Protein AF-A0A1W9P4R7-F1 (afdb_monomer_lite)

Secondary structure (DSSP, 8-state):
----SSHHHHHHHHHHHHHHHHHTS---SSHHHHHHHHHHHHHHHHHHHHHHHHHHHHHHHHHHH--SSHHHHHHHHHHHHHHHHHHHHHH--

Sequence (93 aa):
MRITPILFPLQYILKRQKRRWVMSEVSPSSKNFFYYLGLVSQVGFTMALSILIFLLIGVFLDRKIGSKGIIIFLFSLLGIGAGFFSCYRLLTK

Foldseek 3Di:
DDPPPPCVVVVVVVVVVVVVVVVVVPDPDDVVVVVVVVVCCVLVVVLVVQLVVLQVCQVVVCVVVVDPCPSNVVSNVVSVVSNVVSVCVVVVD

pLDDT: mean 72.4, std 9.7, range [46.97, 87.25]

Structure (mmCIF, N/CA/C/O backbone):
data_AF-A0A1W9P4R7-F1
#
_entry.id   AF-A0A1W9P4R7-F1
#
loop_
_atom_site.group_PDB
_atom_site.id
_atom_site.type_symbol
_atom_site.label_atom_id
_atom_site.label_alt_id
_atom_site.label_comp_id
_atom_site.label_asym_id
_atom_site.label_entity_id
_atom_site.label_seq_id
_atom_site.pdbx_PDB_ins_code
_atom_site.Cartn_x
_atom_site.Cartn_y
_atom_site.Cartn_z
_atom_site.occupancy
_atom_site.B_iso_or_equiv
_atom_site.auth_seq_id
_atom_site.auth_comp_id
_atom_site.auth_asym_id
_atom_site.auth_atom_id
_atom_site.pdbx_PDB_model_num
ATOM 1 N N . MET A 1 1 ? 57.225 7.207 -16.962 1.00 46.97 1 MET A N 1
ATOM 2 C CA . MET A 1 1 ? 56.559 8.217 -17.815 1.00 46.97 1 MET A CA 1
ATOM 3 C C . MET A 1 1 ? 55.656 7.502 -18.819 1.00 46.97 1 MET A C 1
ATOM 5 O O . MET A 1 1 ? 56.106 6.596 -19.497 1.00 46.97 1 MET A O 1
ATOM 9 N N . ARG A 1 2 ? 54.370 7.868 -18.778 1.00 51.06 2 ARG A N 1
ATOM 10 C CA . ARG A 1 2 ? 53.175 7.483 -19.561 1.00 51.06 2 ARG A CA 1
ATOM 11 C C . ARG A 1 2 ? 53.332 6.603 -20.821 1.00 51.06 2 ARG A C 1
ATOM 13 O O . ARG A 1 2 ? 53.760 7.084 -21.860 1.00 51.06 2 ARG A O 1
ATOM 20 N N . ILE A 1 3 ? 52.765 5.391 -20.762 1.00 58.59 3 ILE A N 1
ATOM 21 C CA . ILE A 1 3 ? 52.474 4.515 -21.924 1.00 58.59 3 ILE A CA 1
ATOM 22 C C . ILE A 1 3 ? 50.950 4.513 -22.233 1.00 58.59 3 ILE A C 1
ATOM 24 O O . ILE A 1 3 ? 50.383 3.559 -22.751 1.00 58.59 3 ILE A O 1
ATOM 28 N N . THR A 1 4 ? 50.231 5.594 -21.901 1.00 60.44 4 THR A N 1
ATOM 29 C CA . THR A 1 4 ? 48.757 5.674 -21.996 1.00 60.44 4 THR A CA 1
ATOM 30 C C . THR A 1 4 ? 48.152 6.480 -23.170 1.00 60.44 4 THR A C 1
ATOM 32 O O . THR A 1 4 ? 47.008 6.904 -23.013 1.00 60.44 4 THR A O 1
ATOM 35 N N . PRO A 1 5 ? 48.797 6.748 -24.330 1.00 61.91 5 PRO A N 1
ATOM 36 C CA . PRO A 1 5 ? 48.092 7.450 -25.411 1.00 61.91 5 PRO A CA 1
ATOM 37 C C . PRO A 1 5 ? 47.257 6.519 -26.315 1.00 61.91 5 PRO A C 1
ATOM 39 O O . PRO A 1 5 ? 46.265 6.960 -26.884 1.00 61.91 5 PRO A O 1
ATOM 42 N N . ILE A 1 6 ? 47.596 5.226 -26.420 1.00 62.91 6 ILE A N 1
ATOM 43 C CA . ILE A 1 6 ? 47.001 4.306 -27.418 1.00 62.91 6 ILE A CA 1
ATOM 44 C C . ILE A 1 6 ? 45.796 3.500 -26.901 1.00 62.91 6 ILE A C 1
ATOM 46 O O . ILE A 1 6 ? 44.934 3.116 -27.688 1.00 62.91 6 ILE A O 1
ATOM 50 N N . LEU A 1 7 ? 45.653 3.302 -25.585 1.00 62.59 7 LEU A N 1
ATOM 51 C CA . LEU A 1 7 ? 44.463 2.643 -25.012 1.00 62.59 7 LEU A CA 1
ATOM 52 C C . LEU A 1 7 ? 43.228 3.558 -24.929 1.00 62.59 7 LEU A C 1
ATOM 54 O O . LEU A 1 7 ? 42.114 3.073 -24.719 1.00 62.59 7 LEU A O 1
ATOM 58 N N . PHE A 1 8 ? 43.413 4.870 -25.088 1.00 68.56 8 PHE A N 1
ATOM 59 C CA . PHE A 1 8 ? 42.349 5.871 -24.991 1.00 68.56 8 PHE A CA 1
ATOM 60 C C . PHE A 1 8 ? 41.195 5.650 -25.994 1.00 68.56 8 PHE A C 1
ATOM 62 O O . PHE A 1 8 ? 40.037 5.621 -25.564 1.00 68.56 8 PHE A O 1
ATOM 69 N N . PRO A 1 9 ? 41.446 5.413 -27.301 1.00 71.81 9 PRO A N 1
ATOM 70 C CA . PRO A 1 9 ? 40.372 5.114 -28.252 1.00 71.81 9 PRO A CA 1
ATOM 71 C C . PRO A 1 9 ? 39.676 3.775 -27.966 1.00 71.81 9 PRO A C 1
ATOM 73 O O . PRO A 1 9 ? 38.464 3.659 -28.151 1.00 71.81 9 PRO A O 1
ATOM 76 N N . LEU A 1 10 ? 40.399 2.771 -27.458 1.00 69.50 10 LEU A N 1
ATOM 77 C CA . LEU A 1 10 ? 39.834 1.444 -27.205 1.00 69.50 10 LEU A CA 1
ATOM 78 C C . LEU A 1 10 ? 38.869 1.453 -26.009 1.00 69.50 10 LEU A C 1
ATOM 80 O O . LEU A 1 10 ? 37.782 0.880 -26.083 1.00 69.50 10 LEU A O 1
ATOM 84 N N . GLN A 1 11 ? 39.207 2.175 -24.935 1.00 72.56 11 GLN A N 1
ATOM 85 C CA . GLN A 1 11 ? 38.293 2.376 -23.805 1.00 72.56 11 GLN A CA 1
ATOM 86 C C . GLN A 1 11 ? 37.031 3.145 -24.217 1.00 72.56 11 GLN A C 1
ATOM 88 O O . GLN A 1 11 ? 35.936 2.832 -23.743 1.00 72.56 11 GLN A O 1
ATOM 93 N N . TYR A 1 12 ? 37.159 4.109 -25.134 1.00 74.19 12 TYR A N 1
ATOM 94 C CA . TYR A 1 12 ? 36.020 4.852 -25.673 1.00 74.19 12 TYR A CA 1
ATOM 95 C C . TYR A 1 12 ? 35.052 3.938 -26.442 1.00 74.19 12 TYR A C 1
ATOM 97 O O . TYR A 1 12 ? 33.839 3.968 -26.211 1.00 74.19 12 TYR A O 1
ATOM 105 N N . ILE A 1 13 ? 35.584 3.059 -27.296 1.00 74.50 13 ILE A N 1
ATOM 106 C CA . ILE A 1 13 ? 34.793 2.112 -28.094 1.00 74.50 13 ILE A CA 1
ATOM 107 C C . ILE A 1 13 ? 34.139 1.042 -27.203 1.00 74.50 13 ILE A C 1
ATOM 109 O O . ILE A 1 13 ? 32.943 0.771 -27.345 1.00 74.50 13 ILE A O 1
ATOM 113 N N . LEU A 1 14 ? 34.869 0.489 -26.228 1.00 78.06 14 LEU A N 1
ATOM 114 C CA . LEU A 1 14 ? 34.344 -0.532 -25.312 1.00 78.06 14 LEU A CA 1
ATOM 115 C C . LEU A 1 14 ? 33.254 0.016 -24.378 1.00 78.06 14 LEU A C 1
ATOM 117 O O . LEU A 1 14 ? 32.237 -0.644 -24.153 1.00 78.06 14 LEU A O 1
ATOM 121 N N . LYS A 1 15 ? 33.393 1.256 -23.890 1.00 70.50 15 LYS A N 1
ATOM 122 C CA . LYS A 1 15 ? 32.358 1.911 -23.068 1.00 70.50 15 LYS A CA 1
ATOM 123 C C . LYS A 1 15 ? 31.081 2.181 -23.872 1.00 70.50 15 LYS A C 1
ATOM 125 O O . LYS A 1 15 ? 29.980 2.096 -23.326 1.00 70.50 15 LYS A O 1
ATOM 130 N N . ARG A 1 16 ? 31.216 2.460 -25.174 1.00 72.06 16 ARG A N 1
ATOM 131 C CA . ARG A 1 16 ? 30.088 2.649 -26.099 1.00 72.06 16 ARG A CA 1
ATOM 132 C C . ARG A 1 16 ? 29.371 1.333 -26.409 1.00 72.06 16 ARG A C 1
ATOM 134 O O . ARG A 1 16 ? 28.146 1.317 -26.463 1.00 72.06 16 ARG A O 1
ATOM 141 N N . GLN A 1 17 ? 30.118 0.239 -26.552 1.00 74.00 17 GLN A N 1
ATOM 142 C CA . GLN A 1 17 ? 29.572 -1.110 -26.714 1.00 74.00 17 GLN A CA 1
ATOM 143 C C . GLN A 1 17 ? 28.788 -1.540 -25.469 1.00 74.00 17 GLN A C 1
ATOM 145 O O . GLN A 1 17 ? 27.605 -1.835 -25.585 1.00 74.00 17 GLN A O 1
ATOM 150 N N . LYS A 1 18 ? 29.374 -1.455 -24.265 1.00 66.25 18 LYS A N 1
ATOM 151 C CA . LYS A 1 18 ? 28.699 -1.841 -23.009 1.00 66.25 18 LYS A CA 1
ATOM 152 C C . LYS A 1 18 ? 27.367 -1.111 -22.791 1.00 66.25 18 LYS A C 1
ATOM 154 O O . LYS A 1 18 ? 26.389 -1.740 -22.409 1.00 66.25 18 LYS A O 1
ATOM 159 N N . ARG A 1 19 ? 27.291 0.193 -23.097 1.00 59.19 19 ARG A N 1
ATOM 160 C CA . ARG A 1 19 ? 26.021 0.946 -23.034 1.00 59.19 19 ARG A CA 1
ATOM 161 C C . ARG A 1 19 ? 24.981 0.471 -24.049 1.00 59.19 19 ARG A C 1
ATOM 163 O O . ARG A 1 19 ? 23.794 0.561 -23.769 1.00 59.19 19 ARG A O 1
ATOM 170 N N . ARG A 1 20 ? 25.411 -0.024 -25.210 1.00 63.62 20 ARG A N 1
ATOM 171 C CA . ARG A 1 20 ? 24.518 -0.519 -26.263 1.00 63.62 20 ARG A CA 1
ATOM 172 C C . ARG A 1 20 ? 23.869 -1.852 -25.882 1.00 63.62 20 ARG A C 1
ATOM 174 O O . ARG A 1 20 ? 22.682 -2.003 -26.129 1.00 63.62 20 ARG A O 1
ATOM 181 N N . TRP A 1 21 ? 24.608 -2.738 -25.209 1.00 58.28 21 TRP A N 1
ATOM 182 C CA . TRP A 1 21 ? 24.081 -4.004 -24.675 1.00 58.28 21 TRP A CA 1
ATOM 183 C C . TRP A 1 21 ? 23.079 -3.804 -23.524 1.00 58.28 21 TRP A C 1
ATOM 185 O O . TRP A 1 21 ? 22.111 -4.546 -23.423 1.00 58.28 21 TRP A O 1
ATOM 195 N N . VAL A 1 22 ? 23.252 -2.759 -22.703 1.00 64.38 22 VAL A N 1
ATOM 196 C CA . VAL A 1 22 ? 22.280 -2.387 -21.651 1.00 64.38 22 VAL A CA 1
ATOM 197 C C . VAL A 1 22 ? 20.984 -1.828 -22.253 1.00 64.38 22 VAL A C 1
ATOM 199 O O . VAL A 1 22 ? 19.900 -2.051 -21.724 1.00 64.38 22 VAL A O 1
ATOM 202 N N . MET A 1 23 ? 21.076 -1.131 -23.390 1.00 60.75 23 MET A N 1
ATOM 203 C CA . MET A 1 23 ? 19.911 -0.577 -24.089 1.00 60.75 23 MET A CA 1
ATOM 204 C C . MET A 1 23 ? 19.099 -1.636 -24.854 1.00 60.75 23 MET A C 1
ATOM 206 O O . MET A 1 23 ? 17.942 -1.387 -25.167 1.00 60.75 23 MET A O 1
ATOM 210 N N . SER A 1 24 ? 19.678 -2.800 -25.173 1.00 60.78 24 SER A N 1
ATOM 211 C CA . SER A 1 24 ? 18.980 -3.894 -25.872 1.00 60.78 24 SER A CA 1
ATOM 212 C C . SER A 1 24 ? 18.152 -4.800 -24.955 1.00 60.78 24 SER A C 1
ATOM 214 O O . SER A 1 24 ? 17.393 -5.625 -25.450 1.00 60.78 24 SER A O 1
ATOM 216 N N . GLU A 1 25 ? 18.271 -4.651 -23.633 1.00 61.78 25 GLU A N 1
ATOM 217 C CA . GLU A 1 25 ? 17.534 -5.464 -22.653 1.00 61.78 25 GLU A CA 1
ATOM 218 C C . GLU A 1 25 ? 16.164 -4.860 -22.281 1.00 61.78 25 GLU A C 1
ATOM 220 O O . GLU A 1 25 ? 15.282 -5.548 -21.768 1.00 61.78 25 GLU A O 1
ATOM 225 N N . VAL A 1 26 ? 15.924 -3.591 -22.635 1.00 63.03 26 VAL A N 1
ATOM 226 C CA . VAL A 1 26 ? 14.608 -2.941 -22.532 1.00 63.03 26 VAL A CA 1
ATOM 227 C C . VAL A 1 26 ? 13.743 -3.266 -23.753 1.00 63.03 26 VAL A C 1
ATOM 229 O O . VAL A 1 26 ? 13.500 -2.438 -24.624 1.00 63.03 26 VAL A O 1
ATOM 232 N N . SER A 1 27 ? 13.277 -4.513 -23.811 1.00 51.09 27 SER A N 1
ATOM 233 C CA . SER A 1 27 ? 12.289 -4.988 -24.785 1.00 51.09 27 SER A CA 1
ATOM 234 C C . SER A 1 27 ? 10.872 -4.524 -24.398 1.00 51.09 27 SER A C 1
ATOM 236 O O . SER A 1 27 ? 10.348 -4.978 -23.376 1.00 51.09 27 SER A O 1
ATOM 238 N N . PRO A 1 28 ? 10.186 -3.683 -25.197 1.00 64.75 28 PRO A N 1
ATOM 239 C CA . PRO A 1 28 ? 8.811 -3.284 -24.934 1.00 64.75 28 PRO A CA 1
ATOM 240 C C . PRO A 1 28 ? 7.874 -4.311 -25.576 1.00 64.75 28 PRO A C 1
ATOM 242 O O . PRO A 1 28 ? 7.494 -4.172 -26.732 1.00 64.75 28 PRO A O 1
ATOM 245 N N . SER A 1 29 ? 7.525 -5.390 -24.874 1.00 57.50 29 SER A N 1
ATOM 246 C CA . SER A 1 29 ? 6.554 -6.341 -25.431 1.00 57.50 29 SER A CA 1
ATOM 247 C C . SER A 1 29 ? 5.862 -7.160 -24.345 1.00 57.50 29 SER A C 1
ATOM 249 O O . SER A 1 29 ? 6.510 -7.953 -23.665 1.00 57.50 29 SER A O 1
ATOM 251 N N . SER A 1 30 ? 4.561 -6.877 -24.172 1.00 54.41 30 SER A N 1
ATOM 252 C CA . SER A 1 30 ? 3.488 -7.564 -23.414 1.00 54.41 30 SER A CA 1
ATOM 253 C C . SER A 1 30 ? 3.693 -7.934 -21.934 1.00 54.41 30 SER A C 1
ATOM 255 O O . SER A 1 30 ? 2.716 -7.965 -21.185 1.00 54.41 30 SER A O 1
ATOM 257 N N . LYS A 1 31 ? 4.926 -8.115 -21.453 1.00 56.00 31 LYS A N 1
ATOM 258 C CA . LYS A 1 31 ? 5.242 -8.393 -20.039 1.00 56.00 31 LYS A CA 1
ATOM 259 C C . LYS A 1 31 ? 4.926 -7.216 -19.120 1.00 56.00 31 LYS A C 1
ATOM 261 O O . LYS A 1 31 ? 4.660 -7.412 -17.941 1.00 56.00 31 LYS A O 1
ATOM 266 N N . ASN A 1 32 ? 4.891 -6.007 -19.674 1.00 67.56 32 ASN A N 1
ATOM 267 C CA . ASN A 1 32 ? 4.618 -4.790 -18.923 1.00 67.56 32 ASN A CA 1
ATOM 268 C C . ASN A 1 32 ? 3.187 -4.771 -18.374 1.00 67.56 32 ASN A C 1
ATOM 270 O O . ASN A 1 32 ? 2.993 -4.367 -17.240 1.00 67.56 32 ASN A O 1
ATOM 274 N N . PHE A 1 33 ? 2.189 -5.262 -19.117 1.00 69.38 33 PHE A N 1
ATOM 275 C CA . PHE A 1 33 ? 0.799 -5.232 -18.649 1.00 69.38 33 PHE A CA 1
ATOM 276 C C . PHE A 1 33 ? 0.581 -6.151 -17.444 1.00 69.38 33 PHE A C 1
ATOM 278 O O . PHE A 1 33 ? 0.057 -5.709 -16.429 1.00 69.38 33 PHE A O 1
ATOM 285 N N . PHE A 1 34 ? 1.065 -7.394 -17.511 1.00 77.06 34 PHE A N 1
ATOM 286 C CA . PHE A 1 34 ? 1.036 -8.312 -16.368 1.00 77.06 34 PHE A CA 1
ATOM 287 C C . PHE A 1 34 ? 1.891 -7.814 -15.200 1.00 77.06 34 PHE A C 1
ATOM 289 O O . PHE A 1 34 ? 1.515 -8.000 -14.048 1.00 77.06 34 PHE A O 1
ATOM 296 N N . TYR A 1 35 ? 3.011 -7.148 -15.484 1.00 80.06 35 TYR A N 1
ATOM 297 C CA . TYR A 1 35 ? 3.853 -6.534 -14.463 1.00 80.06 35 TYR A CA 1
ATOM 298 C C . TYR A 1 35 ? 3.148 -5.369 -13.755 1.00 80.06 35 TYR A C 1
ATOM 300 O O . TYR A 1 35 ? 3.115 -5.336 -12.529 1.00 80.06 35 TYR A O 1
ATOM 308 N N . TYR A 1 36 ? 2.527 -4.450 -14.500 1.00 78.38 36 TYR A N 1
ATOM 309 C CA . TYR A 1 36 ? 1.755 -3.340 -13.940 1.00 78.38 36 TYR A CA 1
ATOM 310 C C . TYR A 1 36 ? 0.502 -3.835 -13.217 1.00 78.38 36 TYR A C 1
ATOM 312 O O . TYR A 1 36 ? 0.210 -3.346 -12.130 1.00 78.38 36 TYR A O 1
ATOM 320 N N . LEU A 1 37 ? -0.188 -4.844 -13.755 1.00 80.75 37 LEU A N 1
ATOM 321 C CA . LEU A 1 37 ? -1.286 -5.515 -13.062 1.00 80.75 37 LEU A CA 1
ATOM 322 C C . LEU A 1 37 ? -0.813 -6.144 -11.754 1.00 80.75 37 LEU A C 1
ATOM 324 O O . LEU A 1 37 ? -1.433 -5.915 -10.727 1.00 80.75 37 LEU A O 1
ATOM 328 N N . GLY A 1 38 ? 0.306 -6.870 -11.762 1.00 83.25 38 GLY A N 1
ATOM 329 C CA . GLY A 1 38 ? 0.893 -7.448 -10.555 1.00 83.25 38 GLY A CA 1
ATOM 330 C C . GLY A 1 38 ? 1.251 -6.383 -9.519 1.00 83.25 38 GLY A C 1
ATOM 331 O O . GLY A 1 38 ? 0.921 -6.538 -8.346 1.00 83.25 38 GLY A O 1
ATOM 332 N N . LEU A 1 39 ? 1.845 -5.267 -9.951 1.00 80.31 39 LEU A N 1
ATOM 333 C CA . LEU A 1 39 ? 2.171 -4.132 -9.086 1.00 80.31 39 LEU A CA 1
ATOM 334 C C . LEU A 1 39 ? 0.913 -3.515 -8.455 1.00 80.31 39 LEU A C 1
ATOM 336 O O . LEU A 1 39 ? 0.866 -3.290 -7.246 1.00 80.31 39 LEU A O 1
ATOM 340 N N . VAL A 1 40 ? -0.110 -3.254 -9.272 1.00 80.69 40 VAL A N 1
ATOM 341 C CA . VAL A 1 40 ? -1.379 -2.657 -8.835 1.00 80.69 40 VAL A CA 1
ATOM 342 C C . VAL A 1 40 ? -2.129 -3.612 -7.915 1.00 80.69 40 VAL A C 1
ATOM 344 O O . VAL A 1 40 ? -2.601 -3.193 -6.863 1.00 80.69 40 VAL A O 1
ATOM 347 N N . SER A 1 41 ? -2.195 -4.899 -8.256 1.00 85.06 41 SER A N 1
ATOM 348 C CA . SER A 1 41 ? -2.820 -5.923 -7.426 1.00 85.06 41 SER A CA 1
ATOM 349 C C . SER A 1 41 ? -2.093 -6.078 -6.099 1.00 85.06 41 SER A C 1
ATOM 351 O O . SER A 1 41 ? -2.758 -6.105 -5.076 1.00 85.06 41 SER A O 1
ATOM 353 N N . GLN A 1 42 ? -0.758 -6.111 -6.073 1.00 84.38 42 GLN A N 1
ATOM 354 C CA . GLN A 1 42 ? 0.007 -6.230 -4.830 1.00 84.38 42 GLN A CA 1
ATOM 355 C C . GLN A 1 42 ? -0.259 -5.053 -3.883 1.00 84.38 42 GLN A C 1
ATOM 357 O O . GLN A 1 42 ? -0.489 -5.256 -2.686 1.00 84.38 42 GLN A O 1
ATOM 362 N N . VAL A 1 43 ? -0.255 -3.826 -4.411 1.00 83.69 43 VAL A N 1
ATOM 363 C CA . VAL A 1 43 ? -0.523 -2.620 -3.617 1.00 83.69 43 VAL A CA 1
ATOM 364 C C . VAL A 1 43 ? -1.996 -2.542 -3.205 1.00 83.69 43 VAL A C 1
ATOM 366 O O . VAL A 1 43 ? -2.300 -2.255 -2.050 1.00 83.69 43 VAL A O 1
ATOM 369 N N . GLY A 1 44 ? -2.919 -2.870 -4.109 1.00 82.75 44 GLY A N 1
ATOM 370 C CA . GLY A 1 44 ? -4.349 -2.943 -3.816 1.00 82.75 44 GLY A CA 1
ATOM 371 C C . GLY A 1 44 ? -4.669 -3.985 -2.744 1.00 82.75 44 GLY A C 1
ATOM 372 O O . GLY A 1 44 ? -5.466 -3.714 -1.852 1.00 82.75 44 GLY A O 1
ATOM 373 N N . PHE A 1 45 ? -3.996 -5.139 -2.761 1.00 85.38 45 PHE A N 1
ATOM 374 C CA . PHE A 1 45 ? -4.170 -6.190 -1.757 1.00 85.38 45 PHE A CA 1
ATOM 375 C C . PHE A 1 45 ? -3.663 -5.753 -0.382 1.00 85.38 45 PHE A C 1
ATOM 377 O O . PHE A 1 45 ? -4.329 -5.986 0.623 1.00 85.38 45 PHE A O 1
ATOM 384 N N . THR A 1 46 ? -2.511 -5.076 -0.321 1.00 84.12 46 THR A N 1
ATOM 385 C CA . THR A 1 46 ? -1.986 -4.535 0.945 1.00 84.12 46 THR A CA 1
ATOM 386 C C . THR A 1 46 ? -2.887 -3.433 1.497 1.00 84.12 46 THR A C 1
ATOM 388 O O . THR A 1 46 ? -3.185 -3.430 2.689 1.00 84.12 46 THR A O 1
ATOM 391 N N . MET A 1 47 ? -3.398 -2.556 0.633 1.00 80.81 47 MET A N 1
ATOM 392 C CA . MET A 1 47 ? -4.366 -1.523 0.999 1.00 80.81 47 MET A CA 1
ATOM 393 C C . MET A 1 47 ? -5.681 -2.123 1.515 1.00 80.81 47 MET A C 1
ATOM 395 O O . MET A 1 47 ? -6.158 -1.737 2.582 1.00 80.81 47 MET A O 1
ATOM 399 N N . ALA A 1 48 ? -6.249 -3.090 0.793 1.00 83.12 48 ALA A N 1
ATOM 400 C CA . ALA A 1 48 ? -7.482 -3.768 1.177 1.00 83.12 48 ALA A CA 1
ATOM 401 C C . ALA A 1 48 ? -7.329 -4.502 2.515 1.00 83.12 48 ALA A C 1
ATOM 403 O O . ALA A 1 48 ? -8.198 -4.381 3.375 1.00 83.12 48 ALA A O 1
ATOM 404 N N . LEU A 1 49 ? -6.205 -5.199 2.725 1.00 87.25 49 LEU A N 1
ATOM 405 C CA . LEU A 1 49 ? -5.898 -5.858 3.995 1.00 87.25 49 LEU A CA 1
ATOM 406 C C . LEU A 1 49 ? -5.800 -4.856 5.147 1.00 87.25 49 LEU A C 1
ATOM 408 O O . LEU A 1 49 ? -6.405 -5.086 6.191 1.00 87.25 49 LEU A O 1
ATOM 412 N N . SER A 1 50 ? -5.095 -3.734 4.971 1.00 83.31 50 SER A N 1
ATOM 413 C CA . SER A 1 50 ? -5.030 -2.694 6.003 1.00 83.31 50 SER A CA 1
ATOM 414 C C . SER A 1 50 ? -6.416 -2.149 6.342 1.00 83.31 50 SER A C 1
ATOM 416 O O . SER A 1 50 ? -6.772 -2.112 7.515 1.00 83.31 50 SER A O 1
ATOM 418 N N . ILE A 1 51 ? -7.231 -1.793 5.345 1.00 83.94 51 ILE A N 1
ATOM 419 C CA . ILE A 1 51 ? -8.594 -1.289 5.577 1.00 83.94 51 ILE A CA 1
ATOM 420 C C . ILE A 1 51 ? -9.439 -2.327 6.315 1.00 83.94 51 ILE A C 1
ATOM 422 O O . ILE A 1 51 ? -10.115 -1.988 7.284 1.00 83.94 51 ILE A O 1
A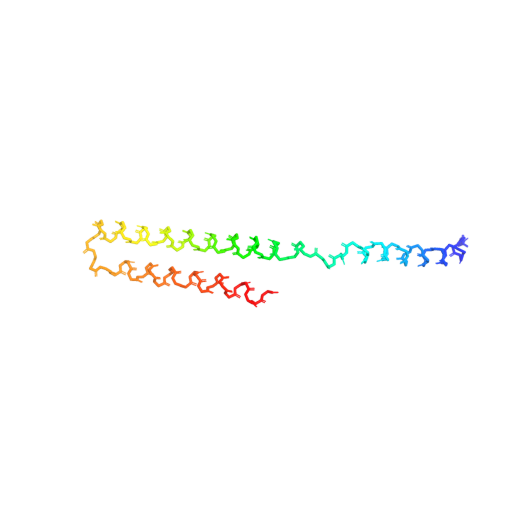TOM 426 N N . LEU A 1 52 ? -9.373 -3.589 5.888 1.00 84.44 52 LEU A N 1
ATOM 427 C CA . LEU A 1 52 ? -10.139 -4.684 6.471 1.00 84.44 52 LEU A CA 1
ATOM 428 C C . LEU A 1 52 ? -9.758 -4.929 7.936 1.00 84.44 52 LEU A C 1
ATOM 430 O O . LEU A 1 52 ? -10.643 -5.046 8.778 1.00 84.44 52 LEU A O 1
ATOM 434 N N . ILE A 1 53 ? -8.458 -4.963 8.249 1.00 84.38 53 ILE A N 1
ATOM 435 C CA . ILE A 1 53 ? -7.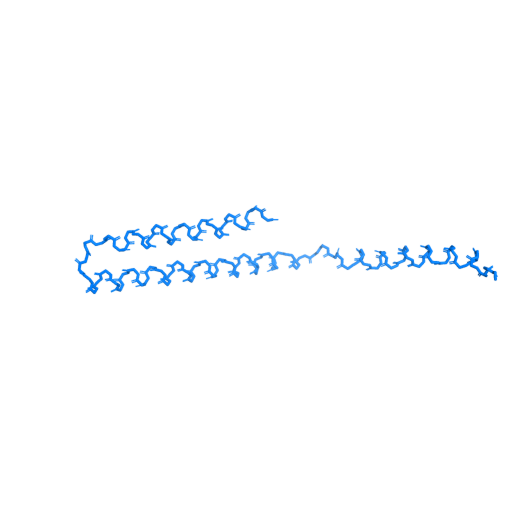951 -5.150 9.617 1.00 84.38 53 ILE A CA 1
ATOM 436 C C . ILE A 1 53 ? -8.382 -3.986 10.507 1.00 84.38 53 ILE A C 1
ATOM 438 O O . ILE A 1 53 ? -8.877 -4.211 11.611 1.00 84.38 53 ILE A O 1
ATOM 442 N N . PHE A 1 54 ? -8.241 -2.749 10.023 1.00 81.31 54 PHE A N 1
ATOM 443 C CA . PHE A 1 54 ? -8.681 -1.570 10.759 1.00 81.31 54 PHE A CA 1
ATOM 444 C C . PHE A 1 54 ? -10.198 -1.631 11.018 1.00 81.31 54 PHE A C 1
ATOM 446 O O . PHE A 1 54 ? -10.629 -1.500 12.161 1.00 81.31 54 PHE A O 1
ATOM 453 N N . LEU A 1 55 ? -11.018 -1.930 10.010 1.00 80.25 55 LEU A N 1
ATOM 454 C CA . LEU A 1 55 ? -12.467 -2.074 10.190 1.00 80.25 55 LEU A CA 1
ATOM 455 C C . LEU A 1 55 ? -12.841 -3.170 11.196 1.00 80.25 55 LEU A C 1
ATOM 457 O O . LEU A 1 55 ? -13.673 -2.933 12.070 1.00 80.25 55 LEU A O 1
ATOM 461 N N . LEU A 1 56 ? -12.213 -4.346 11.109 1.00 82.69 56 LEU A N 1
ATOM 462 C CA . LEU A 1 56 ? -12.442 -5.459 12.037 1.00 82.69 56 LEU A CA 1
ATOM 463 C C . LEU A 1 56 ? -12.109 -5.076 13.478 1.00 82.69 56 LEU A C 1
ATOM 465 O O . LEU A 1 56 ? -12.909 -5.326 14.378 1.00 82.69 56 LEU A O 1
ATOM 469 N N . ILE A 1 57 ? -10.957 -4.436 13.692 1.00 81.56 57 ILE A N 1
ATOM 470 C CA . ILE A 1 57 ? -10.540 -3.954 15.012 1.00 81.56 57 ILE A CA 1
ATOM 471 C C . ILE A 1 57 ? -11.508 -2.883 15.518 1.00 81.56 57 ILE A C 1
ATOM 473 O O . ILE A 1 57 ? -11.930 -2.949 16.671 1.00 81.56 57 ILE A O 1
ATOM 477 N N . GLY A 1 58 ? -11.911 -1.941 14.662 1.00 78.62 58 GLY A N 1
ATOM 478 C CA . GLY A 1 58 ? -12.866 -0.889 15.003 1.00 78.62 58 GLY A CA 1
ATOM 479 C C . GLY A 1 58 ? -14.210 -1.452 15.468 1.00 78.62 58 GLY A C 1
ATOM 480 O O . GLY A 1 58 ? -14.698 -1.071 16.528 1.00 78.62 58 GLY A O 1
ATOM 481 N N . VAL A 1 59 ? -14.773 -2.416 14.732 1.00 74.94 59 VAL A N 1
ATOM 482 C CA . VAL A 1 59 ? -16.045 -3.075 15.083 1.00 74.94 59 VAL A CA 1
ATOM 483 C C . VAL A 1 59 ? -15.913 -3.934 16.342 1.00 74.94 59 VAL A C 1
ATOM 485 O O . VAL A 1 59 ? -16.805 -3.932 17.193 1.00 74.94 59 VAL A O 1
ATOM 488 N N . PHE A 1 60 ? -14.805 -4.666 16.490 1.00 79.00 60 PHE A N 1
ATOM 489 C CA . PHE A 1 60 ? -14.565 -5.499 17.668 1.00 79.00 60 PHE A CA 1
ATOM 490 C C . PHE A 1 60 ? -14.432 -4.653 18.939 1.00 79.00 60 PHE A C 1
ATOM 492 O O . PHE A 1 60 ? -14.983 -5.003 19.984 1.00 79.00 60 PHE A O 1
ATOM 499 N N . LEU A 1 61 ? -13.738 -3.518 18.845 1.00 73.62 61 LEU A N 1
ATOM 500 C CA . LEU A 1 61 ? -13.512 -2.618 19.968 1.00 73.62 61 LEU A CA 1
ATOM 501 C C . LEU A 1 61 ? -14.778 -1.831 20.343 1.00 73.62 61 LEU A C 1
ATOM 503 O O . LEU A 1 61 ? -15.058 -1.665 21.528 1.00 73.62 61 LEU A O 1
ATOM 507 N N . ASP A 1 62 ? -15.585 -1.427 19.361 1.00 72.69 62 ASP A N 1
ATOM 508 C CA . ASP A 1 62 ? -16.871 -0.753 19.584 1.00 72.69 62 ASP A CA 1
ATOM 509 C C . ASP A 1 62 ? -17.875 -1.662 20.303 1.00 72.69 62 ASP A C 1
ATOM 511 O O . ASP A 1 62 ? -18.451 -1.271 21.320 1.00 72.69 62 ASP A O 1
ATOM 515 N N . ARG A 1 63 ? -17.959 -2.935 19.885 1.00 71.81 63 ARG A N 1
ATOM 516 C CA . ARG A 1 63 ? -18.745 -3.964 20.586 1.00 71.81 63 ARG A CA 1
ATOM 517 C C . ARG A 1 63 ? -18.303 -4.183 22.032 1.00 71.81 63 ARG A C 1
ATOM 519 O O . ARG A 1 63 ? -19.141 -4.510 22.866 1.00 71.81 63 ARG A O 1
ATOM 526 N N . LYS A 1 64 ? -17.008 -4.036 22.335 1.00 69.44 64 LYS A N 1
ATOM 527 C CA . LYS A 1 64 ? -16.465 -4.292 23.678 1.00 69.44 64 LYS A CA 1
ATOM 528 C C . LYS A 1 64 ? -16.609 -3.097 24.625 1.00 69.44 64 LYS A C 1
ATOM 530 O O . LYS A 1 64 ? -16.750 -3.299 25.826 1.00 69.44 64 LYS A O 1
ATOM 535 N N . ILE A 1 65 ? -16.539 -1.873 24.099 1.00 69.06 65 ILE A N 1
ATOM 536 C CA . ILE A 1 65 ? -16.563 -0.633 24.893 1.00 69.06 65 ILE A CA 1
ATOM 537 C C . ILE A 1 65 ? -17.990 -0.071 25.017 1.00 69.06 65 ILE A C 1
ATOM 539 O O . ILE A 1 65 ? -18.256 0.716 25.921 1.00 69.06 65 ILE A O 1
ATOM 543 N N . GLY A 1 66 ? -18.926 -0.471 24.146 1.00 67.38 66 GLY A N 1
ATOM 544 C CA . GLY A 1 66 ? -20.291 0.073 24.150 1.00 67.38 66 GLY A CA 1
ATOM 545 C C . GLY A 1 66 ? -20.332 1.564 23.798 1.00 67.38 66 GLY A C 1
ATOM 546 O O . GLY A 1 66 ? -21.324 2.247 24.055 1.00 67.38 66 GLY A O 1
ATOM 547 N N . SER A 1 67 ? -19.241 2.078 23.221 1.00 60.94 67 SER A N 1
ATOM 548 C CA . SER A 1 67 ? -19.203 3.414 22.642 1.00 60.94 67 SER A CA 1
ATOM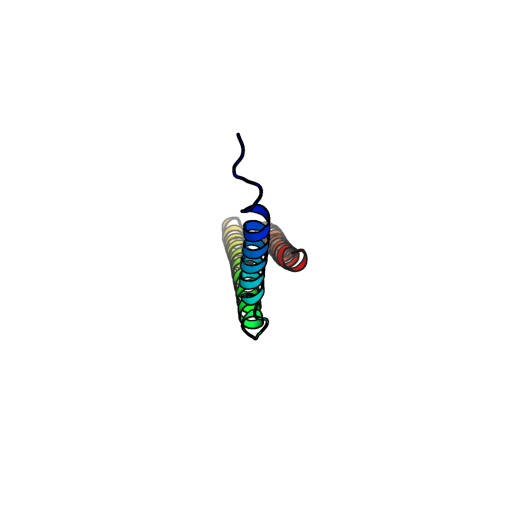 549 C C . SER A 1 67 ? -20.175 3.419 21.466 1.00 60.94 67 SER A C 1
ATOM 551 O O . SER A 1 67 ? -20.215 2.461 20.709 1.00 60.94 67 SER A O 1
ATOM 553 N N . LYS A 1 68 ? -21.015 4.448 21.337 1.00 67.00 68 LYS A N 1
ATOM 554 C CA . LYS A 1 68 ? -22.108 4.530 20.347 1.00 67.00 68 LYS A CA 1
ATOM 555 C C . LYS A 1 68 ? -21.597 4.705 18.899 1.00 67.00 68 LYS A C 1
ATOM 557 O O . LYS A 1 68 ? -22.018 5.633 18.216 1.00 67.00 68 LYS A O 1
ATOM 562 N N . GLY A 1 69 ? -20.648 3.892 18.435 1.00 67.56 69 GLY A N 1
ATOM 563 C CA . GLY A 1 69 ? -20.092 3.960 17.085 1.00 67.56 69 GLY A CA 1
ATOM 564 C C . GLY A 1 69 ? -18.979 4.994 16.878 1.00 67.56 69 GLY A C 1
ATOM 565 O O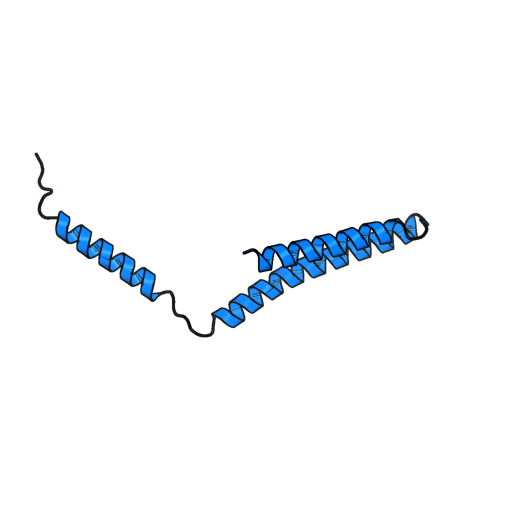 . GLY A 1 69 ? -18.491 5.126 15.757 1.00 67.56 69 GLY A O 1
ATOM 566 N N . ILE A 1 70 ? -18.531 5.722 17.916 1.00 73.81 70 ILE A N 1
ATOM 567 C CA . ILE A 1 70 ? -17.436 6.711 17.791 1.00 73.81 70 ILE A CA 1
ATOM 568 C C . ILE A 1 70 ? -16.134 6.041 17.332 1.00 73.81 70 ILE A C 1
ATOM 570 O O . ILE A 1 70 ? -15.391 6.597 16.522 1.0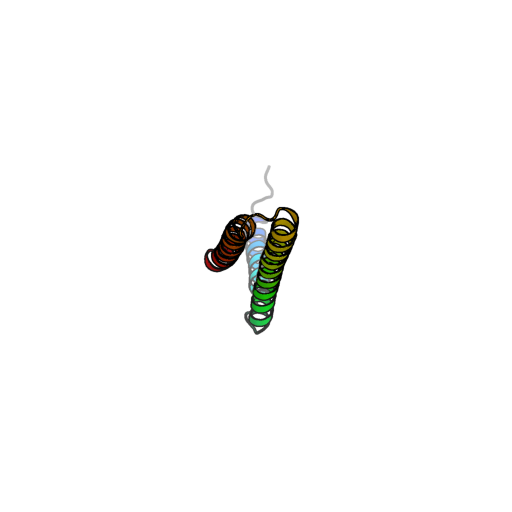0 73.81 70 ILE A O 1
ATOM 574 N N . ILE A 1 71 ? -15.853 4.839 17.836 1.00 72.44 71 ILE A N 1
ATOM 575 C CA . ILE A 1 71 ? -14.606 4.126 17.544 1.00 72.44 71 ILE A CA 1
ATOM 576 C C . ILE A 1 71 ? -14.621 3.625 16.100 1.00 72.44 71 ILE A C 1
ATOM 578 O O . ILE A 1 71 ? -13.632 3.792 15.389 1.00 72.44 71 ILE A O 1
ATOM 582 N N . ILE A 1 72 ? -15.760 3.093 15.643 1.00 74.31 72 ILE A N 1
ATOM 583 C CA . ILE A 1 72 ? -15.966 2.690 14.244 1.00 74.31 72 ILE A CA 1
ATOM 584 C C . ILE A 1 72 ? -15.825 3.892 13.314 1.00 74.31 72 ILE A C 1
ATOM 586 O O . ILE A 1 72 ? -15.179 3.777 12.276 1.00 74.31 72 ILE A O 1
ATOM 590 N N . PHE A 1 73 ? -16.383 5.047 13.684 1.00 78.88 73 PHE A N 1
ATOM 591 C CA . PHE A 1 73 ? -16.299 6.258 12.874 1.00 78.88 73 PHE A CA 1
ATOM 592 C C . PHE A 1 73 ? -14.845 6.717 12.681 1.00 78.88 73 PHE A C 1
ATOM 594 O O . PHE A 1 73 ? -14.421 6.970 11.553 1.00 78.88 73 PHE A O 1
ATOM 601 N N . LEU A 1 74 ? -14.048 6.738 13.756 1.00 82.44 74 LEU A N 1
ATOM 602 C CA . LEU A 1 74 ? -12.634 7.121 13.698 1.00 82.44 74 LEU A CA 1
ATOM 603 C C . LEU A 1 74 ? -11.790 6.113 12.898 1.00 82.44 74 LEU A C 1
ATOM 605 O O . LEU A 1 74 ? -10.959 6.500 12.077 1.00 82.44 74 LEU A O 1
ATOM 609 N N . PHE A 1 75 ? -12.028 4.814 13.104 1.00 80.38 75 PHE A N 1
ATOM 610 C CA . PHE A 1 75 ? -11.331 3.747 12.382 1.00 80.38 75 PHE A CA 1
ATOM 611 C C . PHE A 1 75 ? -11.725 3.676 10.903 1.00 80.38 75 PHE A C 1
ATOM 613 O O . PHE A 1 75 ? -10.886 3.360 10.062 1.00 80.38 75 PHE A O 1
ATOM 620 N N . SER A 1 76 ? -12.973 4.006 10.565 1.00 79.12 76 SER A N 1
ATOM 621 C CA . SER A 1 76 ? -13.444 4.101 9.182 1.00 79.12 76 SER A CA 1
ATOM 622 C C . SER A 1 76 ? -12.781 5.271 8.454 1.00 79.12 76 SER A C 1
ATOM 624 O O . SER A 1 76 ? -12.264 5.082 7.355 1.00 79.12 76 SER A O 1
ATOM 626 N N . LEU A 1 77 ? -12.683 6.442 9.096 1.00 84.50 77 LEU A N 1
ATOM 627 C CA . LEU A 1 77 ? -11.934 7.596 8.580 1.00 84.50 77 LEU A CA 1
ATOM 628 C C . LEU A 1 77 ? -10.452 7.269 8.355 1.00 84.50 77 LEU A C 1
ATOM 630 O O . LEU A 1 77 ? -9.901 7.605 7.306 1.00 84.50 77 LEU A O 1
ATOM 634 N N . LEU A 1 78 ? -9.822 6.561 9.298 1.00 83.19 78 LEU A N 1
ATOM 635 C CA . LEU A 1 78 ? -8.448 6.075 9.145 1.00 83.19 78 LEU A CA 1
ATOM 636 C C . LEU A 1 78 ? -8.309 5.058 8.007 1.00 83.19 78 LEU A C 1
ATOM 638 O O . LEU A 1 78 ? -7.346 5.134 7.249 1.00 83.19 78 LEU A O 1
ATOM 642 N N . GLY A 1 79 ? -9.270 4.146 7.841 1.00 81.81 79 GLY A N 1
ATOM 643 C CA . GLY A 1 79 ? -9.298 3.194 6.728 1.00 81.81 79 GLY A CA 1
ATOM 644 C C . GLY A 1 79 ? -9.410 3.894 5.370 1.00 81.81 79 GLY A C 1
ATOM 645 O O . GLY A 1 79 ? -8.616 3.629 4.469 1.00 81.8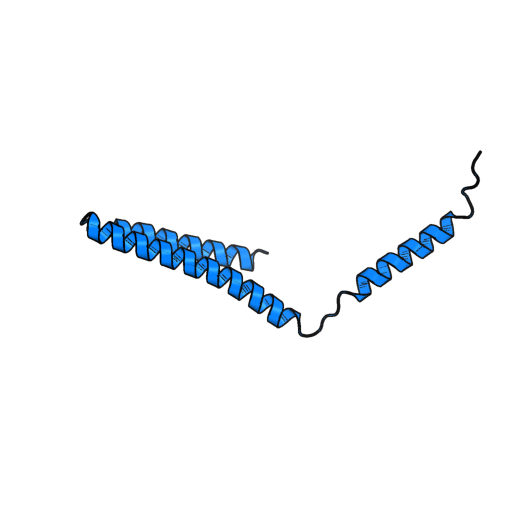1 79 GLY A O 1
ATOM 646 N N . ILE A 1 80 ? -10.336 4.847 5.237 1.00 80.06 80 ILE A N 1
ATOM 647 C CA . ILE A 1 80 ? -10.505 5.650 4.017 1.00 80.06 80 ILE A CA 1
ATOM 648 C C . ILE A 1 80 ? -9.229 6.458 3.736 1.00 80.06 80 ILE A C 1
ATOM 650 O O . ILE A 1 80 ? -8.735 6.439 2.610 1.00 80.06 80 ILE A O 1
ATOM 654 N N . GLY A 1 81 ? -8.641 7.094 4.754 1.00 83.38 81 GLY A N 1
ATOM 655 C CA . GLY A 1 81 ? -7.390 7.847 4.629 1.00 83.38 81 GLY A CA 1
ATOM 656 C C . GLY A 1 81 ? -6.197 6.983 4.206 1.00 83.38 81 GLY A C 1
ATOM 657 O O . GLY A 1 81 ? -5.467 7.349 3.285 1.00 83.38 81 GLY A O 1
ATOM 658 N N . ALA A 1 82 ? -6.023 5.807 4.814 1.00 76.75 82 ALA A N 1
ATOM 659 C CA . ALA A 1 82 ? -4.975 4.849 4.451 1.00 76.75 82 ALA A CA 1
ATOM 660 C C . ALA A 1 82 ? -5.150 4.318 3.018 1.00 76.75 82 ALA A C 1
ATOM 662 O O . ALA A 1 82 ? -4.173 4.125 2.284 1.00 76.75 82 ALA A O 1
ATOM 663 N N . GLY A 1 83 ? -6.404 4.132 2.604 1.00 73.94 83 GLY A N 1
ATOM 664 C CA . GLY A 1 83 ? -6.755 3.783 1.240 1.00 73.94 83 GLY A CA 1
ATOM 665 C C . GLY A 1 83 ? -6.392 4.868 0.235 1.00 73.94 83 GLY A C 1
ATOM 666 O O . GLY A 1 83 ? -5.678 4.627 -0.739 1.00 73.94 83 GLY A O 1
ATOM 667 N N . PHE A 1 84 ? -6.824 6.093 0.514 1.00 80.44 84 PHE A N 1
ATOM 668 C CA . PHE A 1 84 ? -6.551 7.245 -0.332 1.00 80.44 84 PHE A CA 1
ATOM 669 C C . PHE A 1 84 ? -5.044 7.502 -0.471 1.00 80.44 84 PHE A C 1
ATOM 671 O O . PHE A 1 84 ? -4.554 7.717 -1.578 1.00 80.44 84 PHE A O 1
ATOM 678 N N . PHE A 1 85 ? -4.287 7.383 0.625 1.00 77.56 85 PHE A N 1
ATOM 679 C CA . PHE A 1 85 ? -2.829 7.518 0.628 1.00 77.56 85 PHE A CA 1
ATOM 680 C C . PHE A 1 85 ? -2.133 6.469 -0.252 1.00 77.56 85 PHE A C 1
ATOM 682 O O . PHE A 1 85 ? -1.186 6.788 -0.971 1.00 77.56 85 PHE A O 1
ATOM 689 N N . SER A 1 86 ? -2.622 5.227 -0.245 1.00 69.62 86 SER A N 1
ATOM 690 C CA . SER A 1 86 ? -2.068 4.139 -1.059 1.00 69.62 86 SER A CA 1
ATOM 691 C C . SER A 1 86 ? -2.328 4.348 -2.557 1.00 69.62 86 SER A C 1
ATOM 693 O O . SER A 1 86 ? -1.402 4.200 -3.357 1.00 69.62 86 SER A O 1
ATOM 695 N N . CYS A 1 87 ? -3.536 4.783 -2.937 1.00 68.81 87 CYS A N 1
ATOM 696 C CA . CYS A 1 87 ? -3.846 5.199 -4.310 1.00 68.81 87 CYS A CA 1
ATOM 697 C C . CYS A 1 87 ? -2.997 6.402 -4.748 1.00 68.81 87 CYS A C 1
ATOM 699 O O . CYS A 1 87 ? -2.432 6.398 -5.840 1.00 68.81 87 CYS A O 1
ATOM 701 N N . TYR A 1 88 ? -2.836 7.410 -3.888 1.00 75.06 88 TYR A N 1
ATOM 702 C CA . TYR A 1 88 ? -2.035 8.596 -4.201 1.00 75.06 88 TYR A CA 1
ATOM 703 C C . TYR A 1 88 ? -0.560 8.252 -4.455 1.00 75.06 88 TYR A C 1
ATOM 705 O O . TYR A 1 88 ? 0.068 8.800 -5.362 1.00 75.06 88 TYR A O 1
ATOM 713 N N . ARG A 1 89 ? -0.015 7.286 -3.704 1.00 66.75 89 ARG A N 1
ATOM 714 C CA . ARG A 1 89 ? 1.349 6.766 -3.889 1.00 66.75 89 ARG A CA 1
ATOM 715 C C . ARG A 1 89 ? 1.547 6.005 -5.199 1.00 66.75 89 ARG A C 1
ATOM 717 O O . ARG A 1 89 ? 2.683 5.906 -5.651 1.00 66.75 89 ARG A O 1
ATOM 724 N N . LEU A 1 90 ? 0.480 5.440 -5.761 1.00 64.38 90 LEU A N 1
ATOM 725 C CA . LEU A 1 90 ? 0.492 4.780 -7.067 1.00 64.38 90 LEU A CA 1
ATOM 726 C C . LEU A 1 90 ? 0.391 5.790 -8.213 1.00 64.38 90 LEU A C 1
ATOM 728 O O . LEU A 1 90 ? 1.066 5.605 -9.215 1.00 64.38 90 LEU A O 1
ATOM 732 N N . LEU A 1 91 ? -0.423 6.842 -8.066 1.00 71.12 91 LEU A N 1
ATOM 733 C CA . LEU A 1 91 ? -0.586 7.871 -9.103 1.00 71.12 91 LEU A CA 1
ATOM 734 C C . LEU A 1 91 ? 0.574 8.876 -9.169 1.00 71.12 91 LEU A C 1
ATOM 736 O O . LEU A 1 91 ? 0.831 9.431 -10.229 1.00 71.12 91 LEU A O 1
ATOM 740 N N . THR A 1 92 ? 1.242 9.149 -8.047 1.00 67.19 92 THR A N 1
ATOM 741 C CA . THR A 1 92 ? 2.312 10.167 -7.966 1.00 67.19 92 THR A CA 1
ATOM 742 C C . THR A 1 92 ? 3.698 9.614 -8.332 1.00 67.19 92 THR A C 1
ATOM 744 O O . THR A 1 92 ? 4.674 10.360 -8.355 1.00 67.19 92 THR A O 1
ATOM 747 N N . LYS A 1 93 ? 3.813 8.311 -8.592 1.00 47.09 93 LYS A N 1
ATOM 748 C CA . LYS A 1 93 ? 5.077 7.641 -8.909 1.00 47.09 93 LYS A CA 1
ATOM 749 C C . LYS A 1 93 ? 5.167 7.341 -10.398 1.00 47.09 93 LYS A C 1
ATOM 751 O O . LYS A 1 93 ? 6.289 7.469 -10.931 1.00 47.09 93 LYS A O 1
#

Radius of gyration: 26.98 Å; chains: 1; bounding box: 79×19×53 Å